Protein AF-A0A316WCU1-F1 (afdb_monomer)

pLDDT: mean 84.19, std 10.16, range [59.44, 97.44]

Organism: NCBI:txid475075

Solvent-accessible surface area (backbone atoms only — not comparable to full-atom values): 3100 Å² total; per-residue (Å²): 132,90,68,59,78,84,52,46,72,51,61,49,97,79,76,48,75,42,66,58,81,88,79,88,62,89,70,74,67,45,84,87,63,36,76,75,63,98,44,77,90,79,101

Foldseek 3Di:
DDDQVVQPWDDDVNPDIDTDDDDDCPLVDDQVSHDDPPDPVVD

Radius of gyration: 18.5 Å; Cα contacts (8 Å, |Δi|>4): 30; chains: 1; bounding box: 35×12×46 Å

Structure (mmCIF, N/CA/C/O backbone):
data_AF-A0A316WCU1-F1
#
_entry.id   AF-A0A316WCU1-F1
#
loop_
_atom_site.group_PDB
_atom_site.id
_atom_site.type_symbol
_atom_site.label_atom_id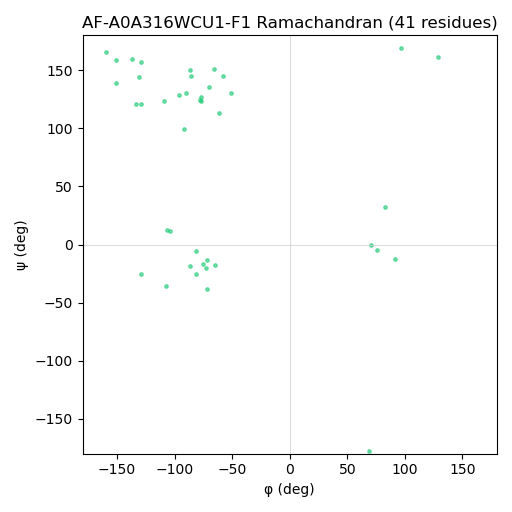
_atom_site.label_alt_id
_atom_site.label_comp_id
_atom_site.label_asym_id
_atom_site.label_entity_id
_atom_site.label_seq_id
_atom_site.pdbx_PDB_ins_code
_atom_site.Cartn_x
_atom_site.Cartn_y
_atom_site.Cartn_z
_atom_site.occupancy
_atom_site.B_iso_or_equiv
_atom_site.auth_seq_id
_atom_site.auth_comp_id
_atom_site.auth_asym_id
_atom_site.auth_atom_id
_atom_site.pdbx_PDB_model_num
ATOM 1 N N . MET A 1 1 ? 14.467 -3.107 11.926 1.0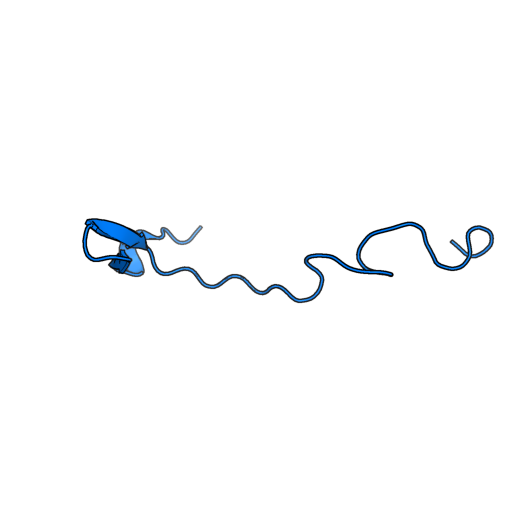0 59.44 1 MET A N 1
ATOM 2 C CA . MET A 1 1 ? 13.271 -2.943 11.072 1.00 59.44 1 MET A CA 1
ATOM 3 C C . MET A 1 1 ? 12.220 -2.268 11.932 1.00 59.44 1 MET A C 1
ATOM 5 O O . MET A 1 1 ? 12.052 -2.706 13.062 1.00 59.44 1 MET A O 1
ATOM 9 N N . ALA A 1 2 ? 11.635 -1.155 11.493 1.00 73.75 2 ALA A N 1
ATOM 10 C CA . ALA A 1 2 ? 10.626 -0.469 12.300 1.00 73.75 2 ALA A CA 1
ATOM 11 C C . ALA A 1 2 ? 9.343 -1.314 12.349 1.00 73.75 2 ALA A C 1
ATOM 13 O O . ALA A 1 2 ? 8.931 -1.858 11.326 1.00 73.75 2 ALA A O 1
ATOM 14 N N . SER A 1 3 ? 8.763 -1.435 13.540 1.00 85.69 3 SER A N 1
ATOM 15 C CA . SER A 1 3 ? 7.524 -2.172 13.798 1.00 85.69 3 SER A CA 1
ATOM 16 C C . SER A 1 3 ? 6.312 -1.266 13.545 1.00 85.69 3 SER A C 1
ATOM 18 O O . SER A 1 3 ? 6.381 -0.061 13.800 1.00 85.69 3 SER A O 1
ATOM 20 N N . VAL A 1 4 ? 5.210 -1.814 13.028 1.00 91.44 4 VAL A N 1
ATOM 21 C CA . VAL A 1 4 ? 4.033 -1.038 12.593 1.00 91.44 4 VAL A CA 1
ATOM 22 C C . VAL A 1 4 ? 3.185 -0.522 13.759 1.00 91.44 4 VAL A C 1
ATOM 24 O O . VAL A 1 4 ? 2.383 0.391 13.586 1.00 91.44 4 VAL A O 1
ATOM 27 N N . GLU A 1 5 ? 3.355 -1.063 14.957 1.00 92.56 5 GLU A N 1
ATOM 28 C CA . GLU A 1 5 ? 2.529 -0.761 16.123 1.00 92.56 5 GLU A CA 1
ATOM 29 C C . GLU A 1 5 ? 2.806 0.640 16.691 1.00 92.56 5 GLU A C 1
ATOM 31 O O . GLU A 1 5 ? 1.912 1.246 17.276 1.00 92.56 5 GLU A O 1
ATOM 36 N N . ALA A 1 6 ? 3.962 1.242 16.382 1.00 92.00 6 ALA A N 1
ATOM 37 C CA . ALA A 1 6 ? 4.217 2.664 16.643 1.00 92.00 6 ALA A CA 1
ATOM 38 C C . ALA A 1 6 ? 3.439 3.613 15.700 1.00 92.00 6 ALA A C 1
ATOM 40 O O . ALA A 1 6 ? 3.349 4.811 15.962 1.00 92.00 6 ALA A O 1
ATOM 41 N N . SER A 1 7 ? 2.864 3.095 14.608 1.00 92.38 7 SER A N 1
ATOM 42 C CA . SER A 1 7 ? 2.142 3.878 13.586 1.00 92.38 7 SER A CA 1
ATOM 43 C C . SER A 1 7 ? 0.694 4.203 13.969 1.00 92.38 7 SER A C 1
ATOM 45 O O . SER A 1 7 ? 0.010 4.908 13.224 1.00 92.38 7 SER A O 1
ATOM 47 N N . GLY A 1 8 ? 0.214 3.671 15.099 1.00 93.44 8 GLY A N 1
ATOM 48 C CA . GLY A 1 8 ? -1.191 3.730 15.495 1.00 93.44 8 GLY A CA 1
ATOM 49 C C . GLY A 1 8 ? -2.103 2.874 14.611 1.00 93.44 8 GLY A C 1
ATOM 50 O O . GLY A 1 8 ? -1.650 2.171 13.699 1.00 93.44 8 GLY A O 1
ATOM 51 N N . THR A 1 9 ? -3.403 2.938 14.899 1.00 94.88 9 THR A N 1
ATOM 52 C CA . THR A 1 9 ? -4.455 2.233 14.160 1.00 94.88 9 THR A CA 1
ATOM 53 C C . THR A 1 9 ? -5.668 3.121 13.907 1.00 94.88 9 THR A C 1
ATOM 55 O O . THR A 1 9 ? -5.872 4.129 14.584 1.00 94.88 9 THR A O 1
ATOM 58 N N . PHE A 1 10 ? -6.477 2.752 12.917 1.00 94.12 10 PHE A N 1
ATOM 59 C CA . PHE A 1 10 ? -7.773 3.374 12.645 1.00 94.12 10 PHE A CA 1
ATOM 60 C C . PHE A 1 10 ? -8.738 2.369 12.008 1.00 94.12 10 PHE A C 1
ATOM 62 O O . PHE A 1 10 ? -8.304 1.360 11.452 1.00 94.12 10 PHE A O 1
ATOM 69 N N . ALA A 1 11 ? -10.041 2.640 12.096 1.00 97.00 11 ALA A N 1
ATOM 70 C CA . ALA A 1 11 ? -11.076 1.788 11.518 1.00 97.00 11 ALA A CA 1
ATOM 71 C C . ALA A 1 11 ? -11.413 2.207 10.076 1.00 97.00 11 ALA A C 1
ATOM 73 O O . ALA A 1 11 ? -11.708 3.372 9.808 1.00 97.00 11 ALA A O 1
ATOM 74 N N . ILE A 1 12 ? -11.424 1.243 9.160 1.00 95.94 12 ILE A N 1
ATOM 75 C CA . ILE A 1 12 ? -12.022 1.330 7.827 1.00 95.94 12 ILE A CA 1
ATOM 76 C C . ILE A 1 12 ? -13.420 0.718 7.932 1.00 95.94 12 ILE A C 1
ATOM 78 O O . ILE A 1 12 ? -13.571 -0.366 8.481 1.00 95.94 12 ILE A O 1
ATOM 82 N N . GLY A 1 13 ? -14.457 1.415 7.466 1.00 95.12 13 GLY A N 1
ATOM 83 C CA . GLY A 1 13 ? -15.836 0.900 7.519 1.00 95.12 13 GLY A CA 1
ATOM 84 C C . GLY A 1 13 ? -16.462 0.820 8.921 1.00 95.12 13 GLY A C 1
ATOM 85 O O . GLY A 1 13 ? -17.631 0.477 9.041 1.00 95.12 13 GLY A O 1
ATOM 86 N N . GLY A 1 14 ? -15.725 1.201 9.969 1.00 94.75 14 GLY A N 1
ATOM 87 C CA . GLY A 1 14 ? -16.171 1.156 11.365 1.00 94.75 14 GLY A CA 1
ATOM 88 C C . GLY A 1 14 ? -15.828 -0.147 12.095 1.00 94.75 14 GLY A C 1
ATOM 89 O O . GLY A 1 14 ? -15.890 -0.175 13.320 1.00 94.75 14 GLY A O 1
ATOM 90 N N . ASP A 1 15 ? -15.409 -1.186 11.374 1.00 95.62 15 ASP A N 1
ATOM 91 C CA . ASP A 1 15 ? -15.166 -2.530 11.906 1.00 95.62 15 ASP A CA 1
ATOM 92 C C . ASP A 1 15 ? -13.786 -3.103 11.541 1.00 95.62 15 ASP A C 1
ATOM 94 O O . ASP A 1 15 ? -13.231 -3.903 12.296 1.00 95.62 15 ASP A O 1
ATOM 98 N N . LEU A 1 16 ? -13.169 -2.657 10.444 1.00 97.44 16 LEU A N 1
ATOM 99 C CA . LEU A 1 16 ? -11.841 -3.118 10.045 1.00 97.44 16 LEU A CA 1
ATOM 100 C C . LEU A 1 16 ? -10.739 -2.216 10.611 1.00 97.44 16 LEU A C 1
ATOM 102 O O . LEU A 1 16 ? -10.421 -1.170 10.050 1.00 97.44 16 LEU A O 1
ATOM 106 N N . THR A 1 17 ? -10.107 -2.633 11.708 1.00 96.88 17 THR A N 1
ATOM 107 C CA . THR A 1 17 ? -8.952 -1.917 12.278 1.00 96.88 17 THR A CA 1
ATOM 108 C C . THR A 1 17 ? -7.679 -2.199 11.479 1.00 96.88 17 THR A C 1
ATOM 110 O O . THR A 1 17 ? -7.302 -3.354 11.300 1.00 96.88 17 THR A O 1
ATOM 113 N N . VAL A 1 18 ? -6.984 -1.149 11.037 1.00 95.50 18 VAL A N 1
ATOM 114 C CA . VAL A 1 18 ? -5.734 -1.246 10.266 1.00 95.50 18 VAL A CA 1
ATOM 115 C C . VAL A 1 18 ? -4.629 -0.375 10.857 1.00 95.50 18 VAL A C 1
ATOM 117 O O . VAL A 1 18 ? -4.903 0.622 11.523 1.00 95.50 18 VAL A O 1
ATOM 120 N N . HIS A 1 19 ? -3.373 -0.720 10.568 1.00 95.94 19 HIS A N 1
ATOM 121 C CA . HIS A 1 19 ? -2.216 0.131 10.846 1.00 95.94 19 HIS A CA 1
ATOM 122 C C . HIS A 1 19 ? -1.950 1.108 9.704 1.00 95.94 19 HIS A C 1
ATOM 124 O O . HIS A 1 19 ? -2.173 0.808 8.529 1.00 95.94 19 HIS A O 1
ATOM 130 N N . ARG A 1 20 ? -1.396 2.271 10.043 1.00 9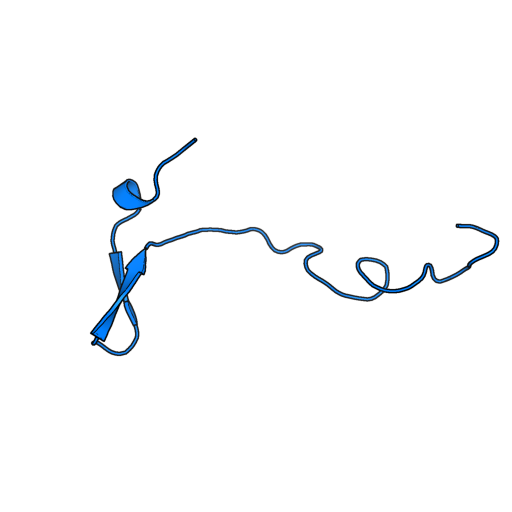1.69 20 ARG A N 1
ATOM 131 C CA . ARG A 1 20 ? -0.920 3.227 9.045 1.00 91.69 20 ARG A CA 1
ATOM 132 C C . ARG A 1 20 ? 0.435 2.786 8.492 1.00 91.69 20 ARG A C 1
ATOM 134 O O . ARG A 1 20 ? 1.396 2.668 9.240 1.00 91.69 20 ARG A O 1
ATOM 141 N N . LEU A 1 21 ? 0.530 2.636 7.174 1.00 90.25 21 LEU A N 1
ATOM 142 C CA . LEU A 1 21 ? 1.779 2.347 6.468 1.00 90.25 21 LEU A CA 1
ATOM 143 C C . LEU A 1 21 ? 1.949 3.299 5.283 1.00 90.25 21 LEU A C 1
ATOM 145 O O . LEU A 1 21 ? 0.975 3.667 4.630 1.00 90.25 21 LEU A O 1
ATOM 149 N N . GLY A 1 22 ? 3.191 3.699 5.010 1.00 86.88 22 GLY A N 1
ATOM 150 C CA . GLY A 1 22 ? 3.562 4.423 3.796 1.00 86.88 22 GLY A CA 1
ATOM 151 C C . GLY A 1 22 ? 4.376 3.515 2.881 1.00 86.88 22 GLY A C 1
ATOM 152 O O . GLY A 1 22 ? 5.407 2.999 3.302 1.00 86.88 22 GLY A O 1
ATOM 153 N N . PHE A 1 23 ? 3.932 3.332 1.639 1.00 84.06 23 PHE A N 1
ATOM 154 C CA . PHE A 1 23 ? 4.663 2.581 0.620 1.00 84.06 23 PHE A CA 1
ATOM 155 C C . PHE A 1 23 ? 4.757 3.413 -0.664 1.00 84.06 23 PHE A C 1
ATOM 157 O O . PHE A 1 23 ? 3.738 3.824 -1.219 1.00 84.06 23 PHE A O 1
ATOM 164 N N . GLY A 1 24 ? 5.978 3.697 -1.122 1.00 84.50 24 GLY A N 1
ATOM 165 C CA . GLY A 1 24 ? 6.213 4.431 -2.366 1.00 84.50 24 GLY A CA 1
ATOM 166 C C . GLY A 1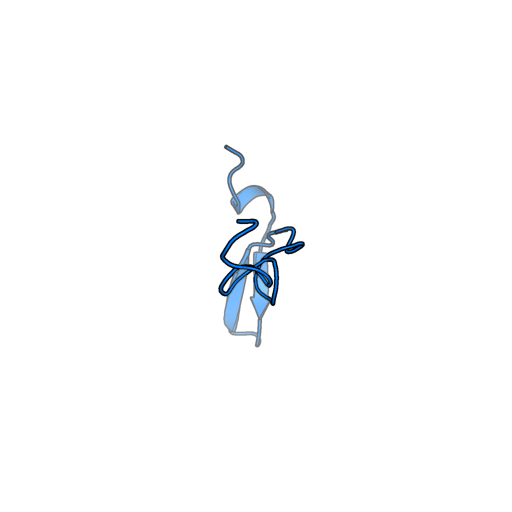 24 ? 5.993 3.531 -3.583 1.00 84.50 24 GLY A C 1
ATOM 167 O O . GLY A 1 24 ? 6.633 2.494 -3.699 1.00 84.50 24 GLY A O 1
ATOM 168 N N . ALA A 1 25 ? 5.107 3.934 -4.495 1.00 79.06 25 ALA A N 1
ATOM 169 C CA . ALA A 1 25 ? 4.654 3.096 -5.612 1.00 79.06 25 ALA A CA 1
ATOM 170 C C . ALA A 1 25 ? 5.212 3.502 -6.991 1.00 79.06 25 ALA A C 1
ATOM 172 O O . ALA A 1 25 ? 4.722 3.029 -8.019 1.00 79.06 25 ALA A O 1
ATOM 173 N N . MET A 1 26 ? 6.221 4.379 -7.056 1.00 78.62 26 MET A N 1
ATOM 174 C CA . MET A 1 26 ? 6.874 4.676 -8.334 1.00 78.62 26 MET A CA 1
ATOM 175 C C . MET A 1 26 ? 7.491 3.380 -8.866 1.00 78.62 26 MET A C 1
ATOM 177 O O . MET A 1 26 ? 8.441 2.878 -8.277 1.00 78.62 26 MET A O 1
ATOM 181 N N . ARG A 1 27 ? 6.954 2.871 -9.985 1.00 71.12 27 ARG A N 1
ATOM 182 C CA . AR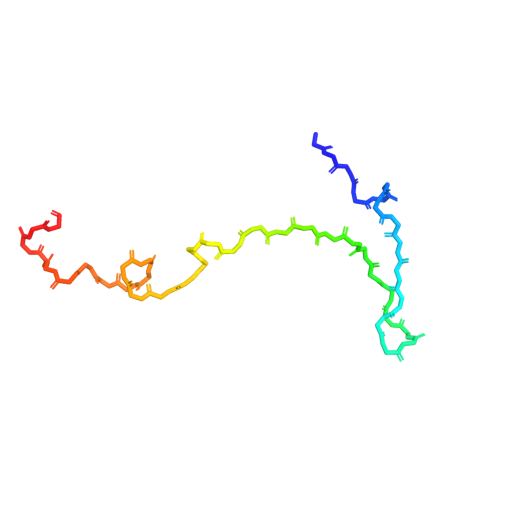G A 1 27 ? 7.324 1.599 -10.637 1.00 71.12 27 ARG A CA 1
ATOM 183 C C . ARG A 1 27 ? 6.677 0.322 -10.059 1.00 71.12 27 ARG A C 1
ATOM 185 O O . ARG A 1 27 ? 7.279 -0.742 -10.142 1.00 71.12 27 ARG A O 1
ATOM 192 N N . ILE A 1 28 ? 5.448 0.386 -9.534 1.00 77.50 28 ILE A N 1
ATOM 193 C CA . ILE A 1 28 ? 4.740 -0.829 -9.080 1.00 77.50 28 ILE A CA 1
ATOM 194 C C . ILE A 1 28 ? 4.260 -1.725 -10.248 1.00 77.50 28 ILE A C 1
ATOM 196 O O . ILE A 1 28 ? 4.368 -2.939 -10.137 1.00 77.50 28 ILE A O 1
ATOM 200 N N . THR A 1 29 ? 3.780 -1.156 -11.371 1.00 79.75 29 THR A N 1
ATOM 201 C CA . TH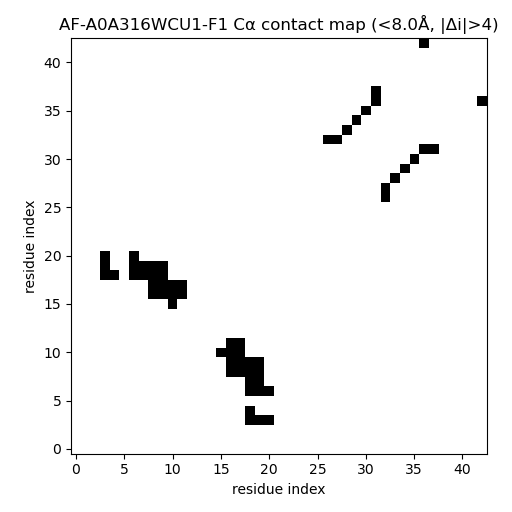R A 1 29 ? 3.460 -1.852 -12.646 1.00 79.75 29 THR A CA 1
ATOM 202 C C . THR A 1 29 ? 3.424 -0.866 -13.838 1.00 79.75 29 THR A C 1
ATOM 204 O O . THR A 1 29 ? 3.377 0.346 -13.624 1.00 79.75 29 THR A O 1
ATOM 207 N N . GLY A 1 30 ? 3.436 -1.369 -15.085 1.00 71.50 30 GLY A N 1
ATOM 208 C CA . GLY A 1 30 ? 3.196 -0.598 -16.327 1.00 71.50 30 GLY A CA 1
ATOM 209 C C . GLY A 1 30 ? 4.271 -0.777 -17.415 1.00 71.50 30 GLY A C 1
ATOM 210 O O . GLY A 1 30 ? 5.369 -1.189 -17.090 1.00 71.50 30 GLY A O 1
ATOM 211 N N . PRO A 1 31 ? 4.031 -0.467 -18.698 1.00 72.50 31 PRO A N 1
ATOM 212 C CA . PRO A 1 31 ? 5.021 -0.648 -19.774 1.00 72.50 31 PRO A CA 1
ATOM 213 C C . PRO A 1 31 ? 6.392 -0.016 -19.459 1.00 72.50 31 PRO A C 1
ATOM 215 O O . PRO A 1 31 ? 6.463 1.127 -19.010 1.00 72.50 31 PRO A O 1
ATOM 218 N N . GLY A 1 32 ? 7.489 -0.763 -19.632 1.00 74.81 32 GLY A N 1
ATOM 219 C CA . GLY A 1 32 ? 8.847 -0.330 -19.238 1.00 74.81 32 GLY A CA 1
ATOM 220 C C . GLY A 1 32 ? 9.143 -0.386 -17.725 1.00 74.81 32 GLY A C 1
ATOM 221 O O . GLY A 1 32 ? 10.271 -0.134 -17.290 1.00 74.81 32 GLY A O 1
ATOM 222 N N . ILE A 1 33 ? 8.136 -0.727 -16.919 1.00 82.69 33 ILE A N 1
ATOM 223 C CA . ILE A 1 33 ? 8.214 -1.190 -15.524 1.00 82.69 33 ILE A CA 1
ATOM 224 C C . ILE A 1 33 ? 7.905 -2.697 -15.447 1.00 82.69 33 ILE A C 1
ATOM 226 O O . ILE A 1 33 ? 8.470 -3.417 -14.631 1.00 82.69 33 ILE A O 1
ATOM 230 N N . TRP A 1 34 ? 6.978 -3.133 -16.297 1.00 74.94 34 TRP A N 1
ATOM 231 C CA . TRP A 1 34 ? 6.315 -4.421 -16.382 1.00 74.94 34 TRP A CA 1
ATOM 232 C C . TRP A 1 34 ? 5.918 -4.693 -17.846 1.00 74.94 34 TRP A C 1
ATOM 234 O O . TRP A 1 34 ? 5.426 -3.789 -18.526 1.00 74.94 34 TRP A O 1
ATOM 244 N N . GLY A 1 35 ? 6.100 -5.931 -18.316 1.00 77.25 35 GLY A N 1
ATOM 245 C CA . GLY A 1 35 ? 6.012 -6.313 -19.736 1.00 77.25 35 GLY A CA 1
ATOM 246 C C . GLY A 1 35 ? 7.384 -6.352 -20.428 1.00 77.25 35 GLY A C 1
ATOM 247 O O . GLY A 1 35 ? 8.377 -5.919 -19.845 1.00 77.25 3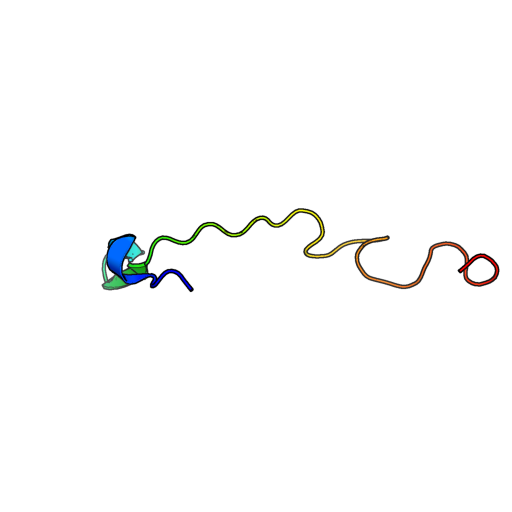5 GLY A O 1
ATOM 248 N N . ASP A 1 36 ? 7.440 -6.894 -21.649 1.00 81.19 36 ASP A N 1
ATOM 249 C CA . ASP A 1 36 ? 8.691 -7.029 -22.410 1.00 81.19 36 ASP A CA 1
ATOM 250 C C . ASP A 1 36 ? 9.289 -5.6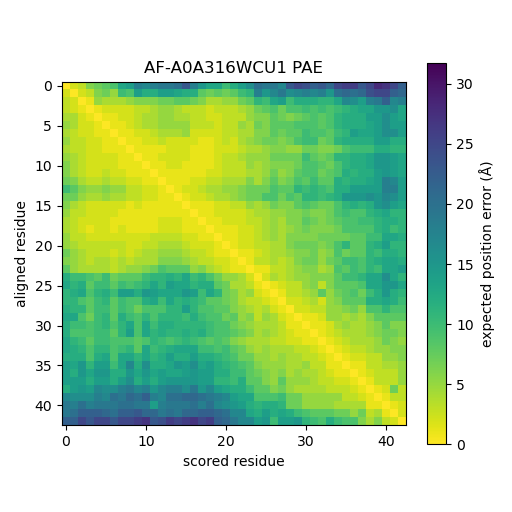63 -22.791 1.00 81.19 36 ASP A C 1
ATOM 252 O O . ASP A 1 36 ? 8.549 -4.684 -22.964 1.00 81.19 36 ASP A O 1
ATOM 256 N N . PRO A 1 37 ? 10.627 -5.575 -22.932 1.00 80.56 37 PRO A N 1
ATOM 257 C CA . PRO A 1 37 ? 11.270 -4.360 -23.395 1.00 80.56 37 PRO A CA 1
ATOM 258 C C . PRO A 1 37 ? 10.725 -3.966 -24.777 1.00 80.56 37 PRO A C 1
ATOM 260 O O . PRO A 1 37 ? 10.431 -4.831 -25.606 1.00 80.56 37 PRO A O 1
ATOM 263 N N . PRO A 1 38 ? 10.598 -2.658 -25.049 1.00 79.31 38 PRO A N 1
ATOM 264 C CA . PRO A 1 38 ? 9.994 -2.166 -26.287 1.00 79.31 38 PRO A CA 1
ATOM 265 C C . PRO A 1 38 ? 10.799 -2.537 -27.543 1.00 79.31 38 PRO A C 1
ATOM 267 O O . PRO A 1 38 ? 10.258 -2.494 -28.645 1.00 79.31 38 PRO A O 1
ATOM 270 N N . ASP A 1 39 ? 12.067 -2.917 -27.372 1.00 84.31 39 ASP A N 1
ATOM 271 C CA . ASP A 1 39 ? 12.937 -3.493 -28.392 1.00 84.31 39 ASP A CA 1
ATOM 272 C C . ASP A 1 39 ? 13.643 -4.716 -27.785 1.00 84.31 39 ASP A C 1
ATOM 274 O O . ASP A 1 39 ? 14.324 -4.595 -26.766 1.00 84.31 39 ASP A O 1
ATOM 278 N N . ARG A 1 40 ? 13.447 -5.899 -28.378 1.00 73.50 40 ARG A N 1
ATOM 279 C CA . ARG A 1 40 ? 14.010 -7.160 -27.865 1.00 73.50 40 ARG A CA 1
ATOM 280 C C . ARG A 1 40 ? 15.469 -7.365 -28.261 1.00 73.50 40 ARG A C 1
ATOM 282 O O . ARG A 1 40 ? 16.172 -8.069 -27.547 1.00 73.50 40 ARG A O 1
ATOM 289 N N . ASP A 1 41 ? 15.911 -6.754 -29.357 1.00 81.81 41 ASP A N 1
ATOM 290 C CA . ASP A 1 41 ? 17.282 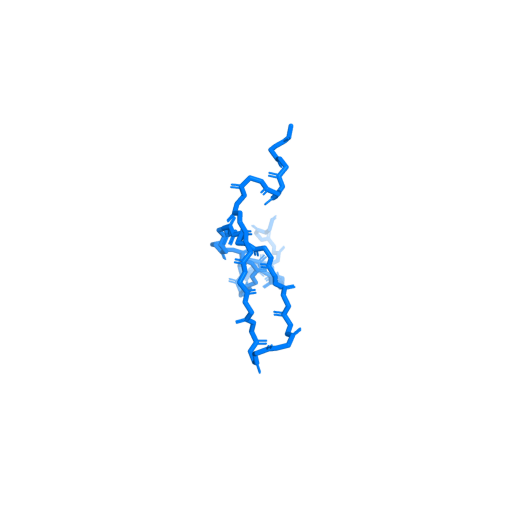-6.895 -29.858 1.00 81.81 41 ASP A CA 1
ATOM 291 C C . ASP A 1 41 ? 18.229 -5.879 -29.199 1.00 81.81 41 ASP A C 1
ATOM 293 O O . ASP A 1 41 ? 19.446 -6.057 -29.211 1.00 81.81 41 ASP A O 1
ATOM 297 N N . LYS A 1 42 ? 17.667 -4.815 -28.609 1.00 67.81 42 LYS A N 1
ATOM 298 C CA . LYS A 1 42 ? 18.383 -3.810 -27.800 1.00 67.81 42 LYS A CA 1
ATOM 299 C C . LYS A 1 42 ? 18.173 -3.961 -26.290 1.00 67.81 42 LYS A C 1
ATOM 301 O O . LYS A 1 42 ? 18.496 -3.028 -25.551 1.00 67.81 42 LYS A O 1
ATOM 306 N N . ALA A 1 43 ? 17.591 -5.079 -25.859 1.00 60.78 43 ALA A N 1
ATOM 307 C CA . ALA A 1 43 ? 17.434 -5.418 -24.447 1.00 60.78 43 ALA A CA 1
ATOM 308 C C . ALA A 1 43 ? 18.778 -5.754 -23.786 1.00 60.78 43 ALA A C 1
ATOM 310 O O . ALA A 1 43 ? 19.631 -6.382 -24.453 1.00 60.78 43 ALA A O 1
#

Secondary structure (DSSP, 8-state):
---GGGG-EEEETTTEEEE------TTSSSTTTSSS-S-SS--

Mean predicted aligned error: 7.76 Å

Sequence (43 aa):
MASVEASGTFAIGGDLTVHRLGFGAMRITGPGIWGDPPDRDKA